Protein AF-A0A537ZPI8-F1 (afdb_monomer_lite)

Foldseek 3Di:
DDPDDPDDDPVVCVVCVVVPPDAAEDQDDPVVVVVDDDPRYDHDPPPDDPPPQDPVNVVVSDDD

Structure (mmCIF, N/CA/C/O backbone):
data_AF-A0A537ZPI8-F1
#
_entry.id   AF-A0A537ZPI8-F1
#
loop_
_atom_site.group_PDB
_atom_site.id
_atom_site.type_symbol
_atom_site.label_atom_id
_atom_site.label_alt_id
_atom_site.label_comp_id
_atom_site.label_asym_id
_atom_site.label_entity_id
_atom_site.label_seq_id
_atom_site.pdbx_PDB_ins_code
_atom_site.Cartn_x
_atom_site.Cartn_y
_atom_site.Cartn_z
_atom_site.occupancy
_atom_site.B_iso_or_equiv
_atom_site.auth_seq_id
_atom_site.auth_comp_id
_atom_site.auth_asym_id
_atom_site.auth_atom_id
_atom_site.pdbx_PDB_model_num
ATOM 1 N N . MET A 1 1 ? 0.817 -16.115 14.457 1.00 54.62 1 MET A N 1
ATOM 2 C CA . MET A 1 1 ? -0.266 -15.647 13.567 1.00 54.62 1 MET A CA 1
ATOM 3 C C . MET A 1 1 ? -0.412 -14.164 13.832 1.00 54.62 1 MET A C 1
ATOM 5 O O . MET A 1 1 ? -0.318 -13.800 14.993 1.00 54.62 1 MET A O 1
ATOM 9 N N . SER A 1 2 ? -0.498 -13.336 12.790 1.00 69.69 2 SER A N 1
ATOM 10 C CA . SER A 1 2 ? -0.759 -11.901 12.967 1.00 69.69 2 SER A CA 1
ATOM 11 C C . SER A 1 2 ? -2.168 -11.719 13.535 1.00 69.69 2 SER A C 1
ATOM 13 O O . SER A 1 2 ? -3.065 -12.446 13.111 1.00 69.69 2 SER A O 1
ATOM 15 N N . ASP A 1 3 ? -2.354 -10.773 14.455 1.00 79.94 3 ASP A N 1
ATOM 16 C CA . ASP A 1 3 ? -3.674 -10.398 14.990 1.00 79.94 3 ASP A CA 1
ATOM 17 C C . ASP A 1 3 ? -4.509 -9.598 13.973 1.00 79.94 3 ASP A C 1
ATOM 19 O O . ASP A 1 3 ? -5.692 -9.340 14.188 1.00 79.94 3 ASP A O 1
ATOM 23 N N . LEU A 1 4 ? -3.907 -9.226 12.838 1.00 79.44 4 LEU A N 1
ATOM 24 C CA . LEU A 1 4 ? -4.591 -8.517 11.765 1.00 79.44 4 LEU A CA 1
ATOM 25 C C . LEU A 1 4 ? -5.406 -9.474 10.881 1.00 79.44 4 LEU A C 1
ATOM 27 O O . LEU A 1 4 ? -4.895 -10.527 10.475 1.00 79.44 4 LEU A O 1
ATOM 31 N N . PRO A 1 5 ? -6.644 -9.098 10.513 1.00 90.19 5 PRO A N 1
ATOM 32 C CA . PRO A 1 5 ? -7.425 -9.846 9.541 1.00 90.19 5 PRO A CA 1
ATOM 33 C C . PRO A 1 5 ? -6.699 -9.892 8.182 1.00 90.19 5 PRO A C 1
ATOM 35 O O . PRO A 1 5 ? -6.120 -8.896 7.746 1.00 90.19 5 PRO A O 1
ATOM 38 N N . PRO A 1 6 ? -6.732 -11.035 7.473 1.00 92.12 6 PRO A N 1
ATOM 39 C CA . PRO A 1 6 ? -6.016 -11.201 6.205 1.00 92.12 6 PRO A CA 1
ATOM 40 C C . PRO A 1 6 ? -6.642 -10.414 5.047 1.00 92.12 6 PRO A C 1
ATOM 42 O O . PRO A 1 6 ? -6.000 -10.212 4.019 1.00 92.12 6 PRO A O 1
ATOM 45 N N . VAL A 1 7 ? -7.902 -10.007 5.193 1.00 95.31 7 VAL A N 1
ATOM 46 C CA . VAL A 1 7 ? -8.643 -9.191 4.234 1.00 95.31 7 VAL A CA 1
ATOM 47 C C . VAL A 1 7 ? -9.379 -8.123 5.025 1.00 95.31 7 VAL A C 1
ATOM 49 O O . VAL A 1 7 ? -10.036 -8.430 6.018 1.00 95.31 7 VAL A O 1
ATOM 52 N N . VAL A 1 8 ? -9.267 -6.885 4.563 1.00 95.06 8 VAL A N 1
ATOM 53 C CA . VAL A 1 8 ? -9.898 -5.701 5.147 1.00 95.06 8 VAL A C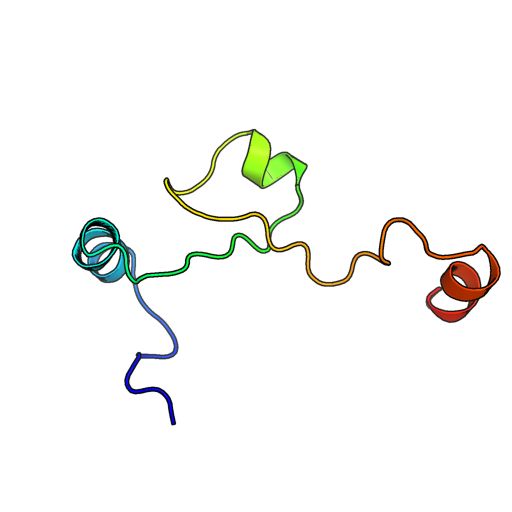A 1
ATOM 54 C C . VAL A 1 8 ? -10.648 -4.947 4.059 1.00 95.06 8 VAL A C 1
ATOM 56 O O . VAL A 1 8 ? -10.352 -5.101 2.871 1.00 95.06 8 VAL A O 1
ATOM 59 N N . ASP A 1 9 ? -11.629 -4.150 4.459 1.00 96.56 9 ASP A N 1
ATOM 60 C CA . ASP A 1 9 ? -12.345 -3.253 3.560 1.00 96.56 9 ASP A CA 1
ATOM 61 C C . ASP A 1 9 ? -11.779 -1.824 3.620 1.00 96.56 9 ASP A C 1
ATOM 63 O O . ASP A 1 9 ? -10.766 -1.550 4.265 1.00 96.56 9 ASP A O 1
ATOM 67 N N . VAL A 1 10 ? -12.426 -0.906 2.898 1.00 95.88 10 VAL A N 1
ATOM 68 C CA . VAL A 1 10 ? -12.014 0.502 2.835 1.00 95.88 10 VAL A CA 1
ATOM 69 C C . VAL A 1 10 ? -12.173 1.198 4.187 1.00 95.88 10 VAL A C 1
ATOM 71 O O . VAL A 1 10 ? -11.285 1.954 4.570 1.00 95.88 10 VAL A O 1
ATOM 74 N N . ALA A 1 11 ? -13.260 0.925 4.915 1.00 96.31 11 ALA A N 1
ATOM 75 C CA . ALA A 1 11 ? -13.550 1.590 6.183 1.00 96.31 11 ALA A CA 1
ATOM 76 C C . ALA A 1 11 ? -12.483 1.256 7.232 1.00 96.31 11 ALA A C 1
ATOM 78 O O . ALA A 1 11 ? -11.994 2.145 7.923 1.00 96.31 11 ALA A O 1
ATOM 79 N N . TRP A 1 12 ? -12.053 -0.007 7.277 1.00 95.19 12 TRP A N 1
ATOM 80 C CA . TRP A 1 12 ? -10.955 -0.431 8.136 1.00 95.19 12 TRP A CA 1
ATOM 81 C C . TRP A 1 12 ? -9.659 0.326 7.815 1.00 95.19 12 TRP A C 1
ATOM 83 O O . TRP A 1 12 ? -8.983 0.809 8.721 1.00 95.19 12 TRP A O 1
ATOM 93 N N . VAL A 1 13 ? -9.316 0.482 6.530 1.00 93.75 13 VAL A N 1
ATOM 94 C CA . VAL A 1 13 ? -8.101 1.210 6.124 1.00 93.75 13 VAL A CA 1
ATOM 95 C C . VAL A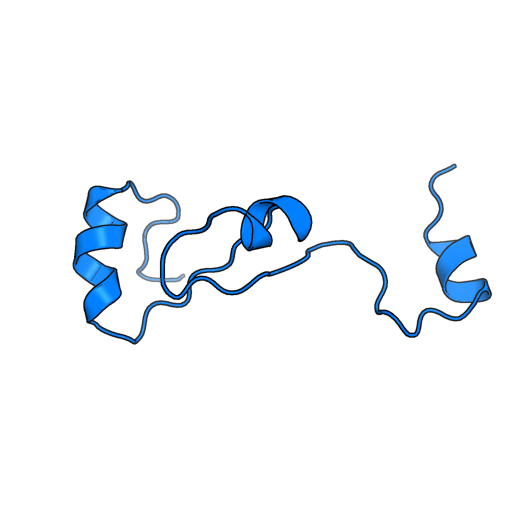 1 13 ? -8.181 2.682 6.524 1.00 93.75 13 VAL A C 1
ATOM 97 O O . VAL A 1 13 ? -7.199 3.214 7.029 1.00 93.75 13 VAL A O 1
ATOM 100 N N . GLU A 1 14 ? -9.326 3.337 6.322 1.00 93.88 14 GLU A N 1
ATOM 101 C CA . GLU A 1 14 ? -9.533 4.743 6.692 1.00 93.88 14 GLU A CA 1
ATOM 102 C C . GLU A 1 14 ? -9.418 4.982 8.204 1.00 93.88 14 GLU A C 1
ATOM 104 O O . GLU A 1 14 ? -8.866 6.005 8.610 1.00 93.88 14 GLU A O 1
ATOM 109 N N . GLU A 1 15 ? -9.889 4.040 9.025 1.00 94.06 15 GLU A N 1
ATOM 110 C CA . GLU A 1 15 ? -9.807 4.101 10.490 1.00 94.06 15 GLU A CA 1
ATOM 111 C C . GLU A 1 15 ? -8.364 3.985 11.005 1.00 94.06 15 GLU A C 1
ATOM 113 O O . GLU A 1 15 ? -7.983 4.732 11.904 1.00 94.06 15 GLU A O 1
ATOM 118 N N . HIS A 1 16 ? -7.543 3.117 10.401 1.00 92.31 16 HIS A N 1
ATOM 119 C CA . HIS A 1 16 ? -6.188 2.811 10.889 1.00 92.31 16 HIS A CA 1
ATOM 120 C C . HIS A 1 16 ? -5.085 3.658 10.226 1.00 92.31 16 HIS A C 1
ATOM 122 O O . HIS A 1 16 ? -3.988 3.795 10.764 1.00 92.31 16 HIS A O 1
ATOM 128 N N . LEU A 1 17 ? -5.340 4.270 9.061 1.00 90.50 17 LEU A N 1
ATOM 129 C CA . LEU A 1 17 ? -4.365 5.129 8.366 1.00 90.50 17 LEU A CA 1
ATOM 130 C C . LEU A 1 17 ? -3.765 6.249 9.245 1.00 90.50 17 LEU A C 1
ATOM 132 O O . LEU A 1 17 ? -2.566 6.519 9.118 1.00 90.50 17 LEU A O 1
ATOM 136 N N . PRO A 1 18 ? -4.550 6.930 10.107 1.00 90.94 18 PRO A N 1
ATOM 137 C CA . PRO A 1 18 ? -4.047 8.008 10.954 1.00 90.94 18 PRO A CA 1
ATOM 138 C C . PRO A 1 18 ? -3.118 7.547 12.087 1.00 90.94 18 PRO A C 1
ATOM 140 O O . PRO A 1 18 ? -2.388 8.380 12.622 1.00 90.94 18 PRO A O 1
ATOM 143 N N . GLU A 1 19 ? -3.131 6.262 12.459 1.00 87.31 19 GLU A N 1
ATOM 144 C CA . GLU A 1 19 ? -2.371 5.722 13.602 1.00 87.31 19 GLU A CA 1
ATOM 145 C C . GLU A 1 19 ? -0.856 5.695 13.340 1.00 87.31 19 GLU A C 1
ATOM 147 O O . GLU A 1 19 ? -0.048 5.756 14.267 1.00 87.31 19 GLU A O 1
ATOM 152 N N . GLY A 1 20 ? -0.457 5.699 12.063 1.00 83.25 20 GLY A N 1
ATOM 153 C CA . GLY A 1 20 ? 0.933 5.869 11.635 1.00 83.25 20 GLY A CA 1
ATOM 154 C C . GLY A 1 20 ? 1.826 4.633 11.789 1.00 83.25 20 GLY A C 1
ATOM 155 O O . GLY A 1 20 ? 2.988 4.685 11.384 1.00 83.25 20 GLY A O 1
ATOM 156 N N . ASP A 1 21 ? 1.308 3.528 12.321 1.00 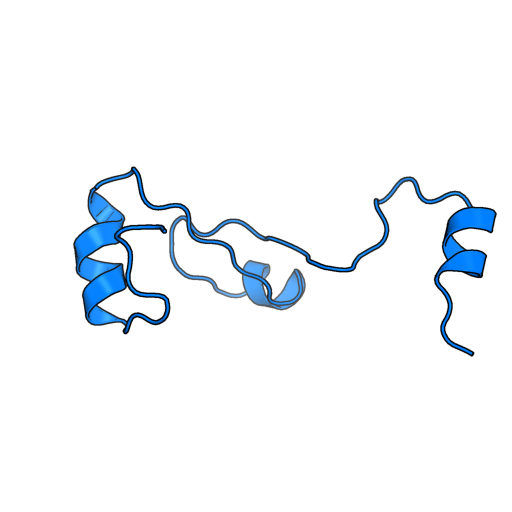89.62 21 ASP A N 1
ATOM 157 C CA . ASP A 1 21 ? 1.983 2.226 12.389 1.00 89.62 21 ASP A CA 1
ATOM 158 C C . ASP A 1 21 ? 1.586 1.277 11.237 1.00 89.62 21 ASP A C 1
ATOM 160 O O . ASP A 1 21 ? 2.241 0.256 11.007 1.00 89.62 21 ASP A O 1
ATOM 164 N N . LEU A 1 22 ? 0.567 1.646 10.455 1.00 90.00 22 LEU A N 1
ATOM 165 C CA . LEU A 1 22 ? 0.111 0.899 9.291 1.00 90.00 22 LEU A CA 1
ATOM 166 C C . LEU A 1 22 ? 1.049 1.090 8.089 1.00 90.00 22 LEU A C 1
ATOM 168 O O . LEU A 1 22 ? 1.189 2.182 7.531 1.00 90.00 22 LEU A O 1
ATOM 172 N N . PHE A 1 23 ? 1.632 -0.011 7.611 1.00 91.56 23 PHE A N 1
ATOM 173 C CA . PHE A 1 23 ? 2.362 -0.032 6.344 1.00 91.56 23 PHE A CA 1
ATOM 174 C C . PHE A 1 23 ? 1.456 -0.476 5.190 1.00 91.56 23 PHE A C 1
ATOM 176 O O . PHE A 1 23 ? 1.013 -1.622 5.136 1.00 91.56 23 PHE A O 1
ATOM 183 N N . LEU A 1 24 ? 1.243 0.413 4.217 1.00 93.19 24 LEU A N 1
ATOM 184 C CA . LEU A 1 24 ? 0.500 0.114 2.992 1.00 93.19 24 LEU A CA 1
ATOM 185 C C . LEU A 1 24 ? 1.451 -0.119 1.814 1.00 93.19 24 LEU A C 1
ATOM 187 O O . LEU A 1 24 ? 2.177 0.789 1.409 1.00 93.19 24 LEU A O 1
ATOM 191 N N . GLY A 1 25 ? 1.414 -1.316 1.229 1.00 93.81 25 GLY A N 1
ATOM 192 C CA . GLY A 1 25 ? 2.134 -1.647 -0.004 1.00 93.81 25 GLY A CA 1
ATOM 193 C C . GLY A 1 25 ? 1.220 -1.613 -1.231 1.00 93.81 25 GLY A C 1
ATOM 194 O O . GLY A 1 25 ? 0.219 -2.323 -1.269 1.00 93.81 25 GLY A O 1
ATOM 195 N N . ASP A 1 26 ? 1.572 -0.832 -2.253 1.00 93.81 26 ASP A N 1
ATOM 196 C CA . ASP A 1 26 ? 0.927 -0.887 -3.570 1.00 93.81 26 ASP A CA 1
ATOM 197 C C . ASP A 1 26 ? 1.718 -1.827 -4.480 1.00 93.81 26 ASP A C 1
ATOM 199 O O . ASP A 1 26 ? 2.833 -1.519 -4.903 1.00 93.81 26 ASP A O 1
ATOM 203 N N . VAL A 1 27 ? 1.129 -2.987 -4.758 1.00 93.25 27 VAL A N 1
ATOM 204 C CA . VAL A 1 27 ? 1.740 -4.051 -5.568 1.00 93.25 27 VAL A CA 1
ATOM 205 C C . VAL A 1 27 ? 1.431 -3.928 -7.061 1.00 93.25 27 VAL A C 1
ATOM 207 O O . VAL A 1 27 ? 1.825 -4.783 -7.854 1.00 93.25 27 VAL A O 1
ATOM 210 N N . ARG A 1 28 ? 0.701 -2.885 -7.477 1.00 91.12 28 ARG A N 1
ATOM 211 C CA . ARG A 1 28 ? 0.465 -2.607 -8.897 1.00 91.12 28 ARG A CA 1
ATOM 212 C C . ARG A 1 28 ? 1.759 -2.113 -9.550 1.00 91.12 28 ARG A C 1
ATOM 214 O O . ARG A 1 28 ? 2.714 -1.707 -8.892 1.00 91.12 28 ARG A O 1
ATOM 221 N N . GLY A 1 29 ? 1.780 -2.096 -10.882 1.00 88.00 29 GLY A N 1
ATOM 222 C CA . GLY A 1 29 ? 2.921 -1.566 -11.629 1.00 88.00 29 GLY A CA 1
ATOM 223 C C . GLY A 1 29 ? 3.214 -0.088 -11.306 1.00 88.00 29 GLY A C 1
ATOM 224 O O . GLY A 1 29 ? 2.286 0.675 -11.010 1.00 88.00 29 GLY A O 1
ATOM 225 N N . PRO A 1 30 ? 4.477 0.361 -11.445 1.00 87.19 30 PRO A N 1
ATOM 226 C CA . PRO A 1 30 ? 4.923 1.693 -11.016 1.00 87.19 30 PRO A CA 1
ATOM 227 C C . PRO A 1 30 ? 4.140 2.835 -11.675 1.00 87.19 30 PRO A C 1
ATOM 229 O O . PRO A 1 30 ? 3.824 3.838 -11.040 1.00 87.19 30 PRO A O 1
ATOM 232 N N . ASN A 1 31 ? 3.735 2.652 -12.934 1.00 89.38 31 ASN A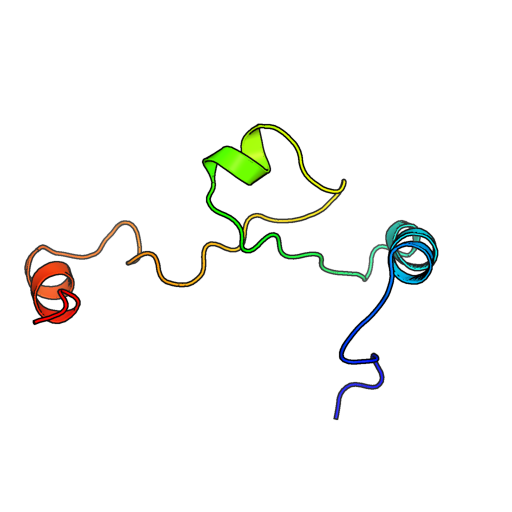 N 1
ATOM 233 C CA . ASN A 1 31 ? 2.928 3.629 -13.659 1.00 89.38 31 ASN A CA 1
ATOM 234 C C . ASN A 1 31 ? 1.524 3.825 -13.054 1.00 89.38 31 ASN A C 1
ATOM 236 O O . ASN A 1 31 ? 0.948 4.900 -13.198 1.00 89.38 31 ASN A O 1
ATOM 240 N N . ALA A 1 32 ? 0.943 2.802 -12.420 1.00 91.94 32 ALA A N 1
ATOM 241 C CA . ALA A 1 32 ? -0.367 2.908 -11.778 1.00 91.94 32 ALA A CA 1
ATOM 242 C C . ALA A 1 32 ? -0.264 3.691 -10.465 1.00 91.94 32 ALA A C 1
ATOM 244 O O . ALA A 1 32 ? -1.033 4.630 -10.269 1.00 91.94 32 ALA A O 1
ATOM 245 N N . HIS A 1 33 ? 0.723 3.354 -9.626 1.00 93.00 33 H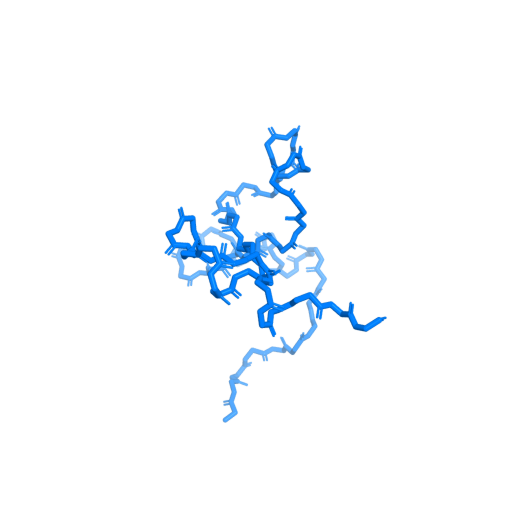IS A N 1
ATOM 246 C CA . HIS A 1 33 ? 0.997 4.070 -8.376 1.00 93.00 33 HIS A CA 1
ATOM 247 C C . HIS A 1 33 ? 1.274 5.555 -8.641 1.00 93.00 33 HIS A C 1
ATOM 249 O O . HIS A 1 33 ? 0.605 6.416 -8.074 1.00 93.00 33 HIS A O 1
ATOM 255 N N . ALA A 1 34 ? 2.147 5.868 -9.606 1.00 91.50 34 ALA A N 1
ATOM 256 C CA . ALA A 1 34 ? 2.511 7.246 -9.946 1.00 91.50 34 ALA A CA 1
ATOM 257 C C . ALA A 1 34 ? 1.329 8.120 -10.415 1.00 91.50 34 ALA A C 1
ATOM 259 O O . ALA A 1 34 ? 1.344 9.330 -10.207 1.00 91.50 34 ALA A O 1
ATOM 260 N N . ARG A 1 35 ? 0.300 7.532 -11.044 1.00 95.81 35 ARG A N 1
ATOM 261 C CA .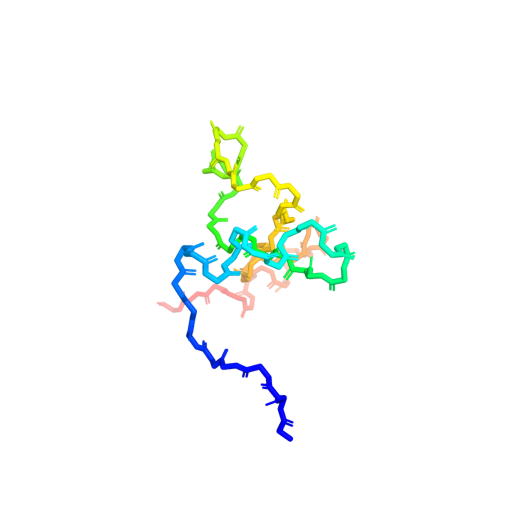 ARG A 1 35 ? -0.892 8.268 -11.510 1.00 95.81 35 ARG A CA 1
ATOM 262 C C . ARG A 1 35 ? -1.943 8.492 -10.425 1.00 95.81 35 ARG A C 1
ATOM 264 O O . ARG A 1 35 ? -2.772 9.383 -10.575 1.00 95.81 35 ARG A O 1
ATOM 271 N N . GLY A 1 36 ? -1.948 7.670 -9.381 1.00 96.06 36 GLY A N 1
ATOM 272 C CA . GLY A 1 36 ? -2.931 7.739 -8.308 1.00 96.06 36 GLY A CA 1
ATOM 273 C C . GLY A 1 36 ? -2.857 6.523 -7.393 1.00 96.06 36 GLY A C 1
ATOM 274 O O . GLY A 1 36 ? -2.956 5.373 -7.837 1.00 96.06 36 GLY A O 1
ATOM 275 N N . HIS A 1 37 ? -2.700 6.784 -6.102 1.00 95.50 37 HIS A N 1
ATOM 276 C CA . HIS A 1 37 ? -2.538 5.770 -5.069 1.00 95.50 37 HIS A CA 1
ATOM 277 C C . HIS A 1 37 ? -3.148 6.241 -3.748 1.00 95.50 37 HIS A C 1
ATOM 279 O O . HIS A 1 37 ? -3.420 7.427 -3.559 1.00 95.50 37 HIS A O 1
ATOM 285 N N . ILE A 1 38 ? -3.357 5.292 -2.836 1.00 95.19 38 ILE A N 1
ATOM 286 C CA . ILE A 1 38 ? -3.814 5.581 -1.475 1.00 95.19 38 ILE A CA 1
ATOM 287 C C . ILE A 1 38 ? -2.715 6.388 -0.762 1.00 95.19 38 ILE A C 1
ATOM 289 O O . ILE A 1 38 ? -1.551 5.969 -0.820 1.00 95.19 38 ILE A O 1
ATOM 293 N N . PRO A 1 39 ? -3.037 7.513 -0.097 1.00 91.62 39 PRO A N 1
ATOM 294 C CA . PRO A 1 39 ? -2.056 8.307 0.638 1.00 91.62 39 PRO A CA 1
ATOM 295 C C . PRO A 1 39 ? -1.204 7.459 1.591 1.00 91.62 39 PRO A C 1
ATOM 297 O O . PRO A 1 39 ? -1.705 6.566 2.265 1.00 91.62 39 PRO A O 1
ATOM 300 N N . GLY A 1 40 ? 0.105 7.715 1.621 1.00 90.50 40 GLY A N 1
ATOM 301 C CA . GLY A 1 40 ? 1.053 6.986 2.474 1.00 90.50 40 GLY A CA 1
ATOM 302 C C . GLY A 1 40 ? 1.536 5.636 1.926 1.00 90.50 40 GLY A C 1
ATOM 303 O O . GLY A 1 40 ? 2.599 5.175 2.351 1.00 90.50 40 GLY A O 1
ATOM 304 N N . SER A 1 41 ? 0.843 5.044 0.942 1.00 94.25 41 SER A N 1
ATOM 305 C CA . SER A 1 41 ? 1.252 3.760 0.353 1.00 94.25 41 SER A CA 1
ATOM 306 C C . SER A 1 41 ? 2.617 3.818 -0.339 1.00 94.25 41 SER A C 1
ATOM 308 O O . SER A 1 41 ? 2.983 4.805 -0.988 1.00 94.25 41 SER A O 1
ATOM 310 N N . LYS A 1 42 ? 3.387 2.736 -0.204 1.00 92.12 42 LYS A N 1
ATOM 311 C CA . LYS A 1 42 ? 4.715 2.566 -0.798 1.00 92.12 42 LYS A CA 1
ATOM 312 C C . LYS A 1 42 ? 4.642 1.637 -2.009 1.00 92.12 42 LYS A C 1
ATOM 314 O O . LYS A 1 42 ? 4.009 0.586 -1.908 1.00 92.12 42 LYS A O 1
ATOM 319 N N . PRO A 1 43 ? 5.295 1.977 -3.134 1.00 91.75 43 PRO A N 1
ATOM 320 C CA . PRO A 1 43 ? 5.359 1.080 -4.278 1.00 91.75 43 PRO A CA 1
ATOM 321 C C . PRO A 1 43 ? 6.159 -0.166 -3.891 1.00 91.75 43 PRO A C 1
ATOM 323 O O . PRO A 1 43 ? 7.334 -0.074 -3.532 1.00 91.75 43 PRO A O 1
ATOM 326 N N . LEU A 1 44 ? 5.519 -1.328 -3.959 1.00 89.31 44 LEU A N 1
ATOM 327 C CA . LEU A 1 44 ? 6.115 -2.615 -3.635 1.00 89.31 44 LEU A CA 1
ATOM 328 C C . LEU A 1 44 ? 6.088 -3.478 -4.895 1.00 89.31 44 LEU A C 1
ATOM 330 O O . LEU A 1 44 ? 5.191 -4.290 -5.107 1.00 89.31 44 LEU A O 1
ATOM 334 N N . VAL A 1 45 ? 7.056 -3.246 -5.780 1.00 76.00 45 VAL A N 1
ATOM 335 C CA . VAL A 1 45 ? 7.135 -3.963 -7.055 1.00 76.00 45 VAL A CA 1
ATOM 336 C C . VAL A 1 45 ? 7.600 -5.393 -6.792 1.00 76.00 45 VAL A C 1
ATOM 338 O O . VAL A 1 45 ? 8.790 -5.668 -6.654 1.00 76.00 45 VAL A O 1
ATOM 341 N N . LEU A 1 46 ? 6.642 -6.310 -6.700 1.00 72.19 46 LEU A N 1
ATOM 342 C CA . LEU A 1 46 ? 6.904 -7.734 -6.548 1.00 72.19 46 LEU A CA 1
ATOM 343 C C . LEU A 1 46 ? 7.198 -8.345 -7.923 1.00 72.19 46 LEU A C 1
ATOM 345 O O . LEU A 1 46 ? 6.424 -8.178 -8.861 1.00 72.19 46 LEU A O 1
ATOM 349 N N . GLY A 1 47 ? 8.326 -9.047 -8.049 1.00 65.38 47 GLY A N 1
ATOM 350 C CA . GLY A 1 47 ? 8.662 -9.820 -9.251 1.00 65.38 47 GLY A CA 1
ATOM 351 C C . GLY A 1 47 ? 9.423 -9.079 -10.355 1.00 65.38 47 GLY A C 1
ATOM 352 O O . GLY A 1 47 ? 9.640 -9.660 -11.412 1.00 65.38 47 GLY A O 1
ATOM 353 N N . SER A 1 48 ? 9.868 -7.835 -10.146 1.00 55.97 48 SER A N 1
ATOM 354 C CA . SER A 1 48 ? 10.873 -7.240 -11.042 1.00 55.97 48 SER A CA 1
ATOM 355 C C . SER A 1 48 ? 12.271 -7.680 -10.608 1.00 55.97 48 SER A C 1
ATOM 357 O O . SER A 1 48 ? 12.582 -7.548 -9.420 1.00 55.97 48 SER A O 1
ATOM 359 N N . PRO A 1 49 ? 13.123 -8.182 -11.522 1.00 54.31 49 PRO A N 1
ATOM 360 C CA . PRO A 1 49 ? 14.526 -8.396 -11.212 1.00 54.31 49 PRO A CA 1
ATOM 361 C C . PRO A 1 49 ? 15.112 -7.095 -10.646 1.00 54.31 49 PRO A C 1
ATOM 363 O O . PRO A 1 49 ? 14.768 -6.013 -11.137 1.00 54.31 49 PRO A O 1
ATOM 366 N N . PRO A 1 50 ? 15.960 -7.152 -9.604 1.00 54.22 50 PRO A N 1
ATOM 367 C CA . PRO A 1 50 ? 16.607 -5.956 -9.085 1.00 54.22 50 PRO A CA 1
ATOM 368 C C . PRO A 1 50 ? 17.300 -5.207 -10.238 1.00 54.22 50 PRO A C 1
ATOM 370 O O . PRO A 1 50 ? 17.826 -5.862 -11.141 1.00 54.22 50 PRO A O 1
ATOM 373 N N . PRO A 1 51 ? 17.357 -3.861 -10.220 1.00 57.41 51 PRO A N 1
ATOM 374 C CA . PRO A 1 51 ? 17.906 -3.044 -11.315 1.00 57.41 51 PRO A CA 1
ATOM 375 C C . PRO A 1 51 ? 19.417 -3.245 -11.576 1.00 57.41 51 PRO A C 1
ATOM 377 O O . PRO A 1 51 ? 20.003 -2.538 -12.386 1.00 57.41 51 PRO A O 1
ATOM 380 N N . MET A 1 52 ? 20.035 -4.219 -10.902 1.00 50.81 52 MET A N 1
ATOM 381 C CA . MET A 1 52 ? 21.413 -4.692 -11.055 1.00 50.81 52 MET A CA 1
ATOM 382 C C . MET A 1 52 ? 21.453 -6.185 -11.425 1.00 50.81 52 MET A C 1
ATOM 384 O O . MET A 1 52 ? 22.355 -6.909 -11.013 1.00 50.81 52 MET A O 1
ATOM 388 N N . SER A 1 53 ? 20.443 -6.685 -12.133 1.00 58.62 53 SER A N 1
ATOM 389 C CA . SER A 1 53 ? 20.491 -8.038 -12.683 1.00 58.62 53 SER A CA 1
ATOM 390 C C . SER A 1 53 ? 21.474 -8.017 -13.847 1.00 58.62 53 SER A C 1
ATOM 392 O O . SER A 1 53 ? 21.251 -7.346 -14.855 1.00 58.62 53 SER A O 1
ATOM 394 N N . ASP A 1 54 ? 22.615 -8.683 -13.666 1.00 69.31 54 ASP A N 1
ATOM 395 C CA . ASP A 1 54 ? 23.535 -8.906 -14.772 1.00 69.31 54 ASP A CA 1
ATOM 396 C C . ASP A 1 54 ? 22.813 -9.678 -15.904 1.00 69.31 54 ASP A C 1
ATOM 398 O O . ASP A 1 54 ? 21.766 -10.298 -15.673 1.00 69.31 54 ASP A O 1
ATOM 402 N N . PRO A 1 55 ? 23.333 -9.646 -17.142 1.00 67.88 55 PRO A N 1
ATOM 403 C CA . PRO A 1 55 ? 22.696 -10.332 -18.263 1.00 67.88 55 PRO A CA 1
ATOM 404 C C . PRO A 1 55 ? 22.440 -11.831 -18.029 1.00 67.88 55 PRO A C 1
ATOM 406 O O . PRO A 1 55 ? 21.449 -12.352 -18.530 1.00 67.88 55 PRO A O 1
ATOM 409 N N . ALA A 1 56 ? 23.274 -12.512 -17.235 1.00 70.25 56 ALA A N 1
ATOM 410 C CA . ALA A 1 56 ? 23.112 -13.931 -16.921 1.00 70.25 56 ALA A CA 1
ATOM 411 C C . ALA A 1 56 ? 21.956 -14.180 -15.933 1.00 70.25 56 ALA A C 1
ATOM 413 O O . ALA A 1 56 ? 21.237 -15.170 -16.051 1.00 70.25 56 ALA A O 1
ATOM 414 N N . MET A 1 57 ? 21.718 -13.260 -14.995 1.00 67.06 57 MET A N 1
ATOM 415 C CA . MET A 1 57 ? 20.558 -13.295 -14.101 1.00 67.06 57 MET A CA 1
ATOM 416 C C . MET A 1 57 ? 19.233 -13.089 -14.842 1.00 67.06 57 MET A C 1
ATOM 418 O O . MET A 1 57 ? 18.222 -13.666 -14.451 1.00 67.06 57 MET A O 1
ATOM 422 N N . LEU A 1 58 ? 19.218 -12.277 -15.904 1.00 67.81 58 LEU A N 1
ATOM 423 C CA . LEU A 1 58 ? 18.017 -12.068 -16.720 1.00 67.81 58 LEU A CA 1
ATOM 424 C C . LEU A 1 58 ? 17.660 -13.311 -17.545 1.00 67.81 58 LEU A C 1
ATOM 426 O O . LEU A 1 58 ? 16.483 -13.645 -17.658 1.00 67.81 58 LEU A O 1
ATOM 430 N N . GLU A 1 59 ? 18.662 -14.014 -18.074 1.00 72.62 59 GLU A N 1
ATOM 431 C CA . GLU A 1 59 ? 18.477 -15.241 -18.859 1.00 72.62 59 GLU A CA 1
ATOM 432 C C . GLU A 1 59 ? 17.931 -16.396 -18.003 1.00 72.62 59 GLU A C 1
ATOM 434 O O . GLU A 1 59 ? 17.032 -17.112 -18.430 1.00 72.62 59 GLU A O 1
ATOM 439 N N . ALA A 1 60 ? 18.377 -16.512 -16.747 1.00 68.06 60 ALA A N 1
ATOM 440 C CA . ALA A 1 60 ? 17.877 -17.512 -15.797 1.00 68.06 60 ALA A CA 1
ATOM 441 C C . ALA A 1 60 ? 16.427 -17.278 -15.319 1.00 68.06 60 ALA A C 1
ATOM 443 O O . ALA A 1 60 ? 15.814 -18.181 -14.750 1.00 68.06 60 ALA A O 1
ATOM 444 N N . LEU A 1 61 ? 15.890 -16.068 -15.503 1.00 64.44 61 LEU A N 1
ATOM 445 C CA . LEU A 1 61 ? 14.534 -15.683 -15.092 1.00 64.44 61 LEU A CA 1
ATOM 446 C C . LEU A 1 61 ? 13.550 -15.605 -16.269 1.00 64.44 61 LEU A C 1
ATOM 448 O O . LEU A 1 61 ? 12.370 -15.316 -16.054 1.00 64.44 61 LEU A O 1
ATOM 452 N N . ALA A 1 62 ? 14.012 -15.843 -17.498 1.00 67.94 62 ALA A N 1
ATOM 453 C CA . ALA A 1 62 ? 13.143 -15.900 -18.661 1.00 67.94 62 ALA A CA 1
ATOM 454 C C . ALA A 1 62 ? 12.274 -17.175 -18.601 1.00 67.94 62 ALA A C 1
ATOM 456 O O . ALA A 1 62 ? 12.808 -18.262 -18.378 1.00 67.94 62 ALA A O 1
ATOM 457 N N . PRO A 1 63 ? 10.942 -17.074 -18.763 1.00 58.19 63 PRO A N 1
ATOM 458 C CA . PRO A 1 63 ? 10.104 -18.260 -18.915 1.00 58.19 63 PRO A CA 1
ATOM 459 C C . PRO A 1 63 ? 10.408 -18.965 -20.249 1.00 58.19 63 PRO A C 1
ATOM 461 O O . PRO A 1 63 ? 10.723 -18.285 -21.228 1.00 58.19 63 PRO A O 1
ATOM 464 N N . GLU A 1 64 ? 10.306 -20.303 -20.269 1.00 55.84 64 GLU A N 1
ATOM 465 C CA . GLU A 1 64 ? 10.404 -21.117 -21.501 1.00 55.84 64 GLU A CA 1
ATOM 466 C C . GLU A 1 64 ? 9.330 -20.772 -22.543 1.00 55.84 64 GLU A C 1
ATOM 468 O O . GLU A 1 64 ? 8.169 -20.497 -22.148 1.00 55.84 64 GLU A O 1
#

Radius of gyration: 16.36 Å; chains: 1; bounding box: 37×29×36 Å

Sequence (64 aa):
MSDLPPVVDVAWVEEHLPEGDLFLGDVRGPNAHARGHIPGSKPLVLGSPPPMSDPAMLEALAPE

Secondary structure (DSSP, 8-state):
--SS-SS--HHHHHHHGGGS-PPPEE-S-HHHHHH---TTPEE--TTPPPTT--HHHHHTTS--

pLDDT: mean 82.03, std 14.36, range [50.81, 96.56]